Protein AF-A0A2U2XDR8-F1 (afdb_monomer_lite)

pLDDT: mean 77.38, std 15.09, range [33.09, 94.88]

Sequence (139 aa):
MSQQINYYSDNFYGGVTGAGFNPGYSLVNSSISFNIPNNSTIKKAFLFATSKKYMEEASFLDSITIKINGIDLSIGNQHAINNNYIYKRGFSPSDYIEHKTLVKDITYLSSILNQTPITVESTLQPDLPAIMHYYIIIL

Structure (mmCIF, N/CA/C/O backbone):
data_AF-A0A2U2XDR8-F1
#
_entry.id   AF-A0A2U2XDR8-F1
#
loop_
_atom_site.group_PDB
_atom_site.id
_atom_site.type_symbol
_atom_site.label_atom_id
_atom_site.label_alt_id
_atom_site.label_comp_id
_atom_site.label_asym_id
_atom_site.label_entity_id
_atom_site.label_seq_id
_atom_site.pdbx_PDB_ins_code
_atom_site.Cartn_x
_atom_site.Cartn_y
_atom_site.Cartn_z
_atom_site.occupancy
_atom_site.B_iso_or_equiv
_atom_site.auth_seq_id
_atom_site.auth_comp_id
_atom_site.auth_asym_id
_atom_site.auth_atom_id
_atom_site.pdbx_PDB_model_num
ATOM 1 N N . MET A 1 1 ? 5.592 22.488 -1.531 1.00 35.22 1 MET A N 1
ATOM 2 C CA . MET A 1 1 ? 4.726 21.688 -2.426 1.00 35.22 1 MET A CA 1
ATOM 3 C C . MET A 1 1 ? 3.594 21.123 -1.582 1.00 35.22 1 MET A C 1
ATOM 5 O O . MET A 1 1 ? 3.879 20.624 -0.503 1.00 35.22 1 MET A O 1
ATOM 9 N N . SER A 1 2 ? 2.343 21.298 -2.009 1.00 33.09 2 SER A N 1
ATOM 10 C CA . SER A 1 2 ? 1.140 20.873 -1.274 1.00 33.09 2 SER A CA 1
ATOM 11 C C . SER A 1 2 ? 0.863 19.387 -1.531 1.00 33.09 2 SER A C 1
ATOM 13 O O . SER A 1 2 ? 0.807 18.981 -2.691 1.00 33.09 2 SER A O 1
ATOM 15 N N . GLN A 1 3 ? 0.729 18.573 -0.480 1.00 38.81 3 GLN A N 1
ATOM 16 C CA . GLN A 1 3 ? 0.245 17.192 -0.595 1.00 38.81 3 GLN A CA 1
ATOM 17 C C . GLN A 1 3 ? -1.282 17.207 -0.759 1.00 38.81 3 GLN A C 1
ATOM 19 O O . GLN A 1 3 ? -1.992 17.793 0.054 1.00 38.81 3 GLN A O 1
ATOM 24 N N . GLN A 1 4 ? -1.790 16.563 -1.811 1.00 36.84 4 GLN A N 1
ATOM 25 C CA . GLN A 1 4 ? -3.224 16.438 -2.078 1.00 36.84 4 GLN A CA 1
ATOM 26 C C . GLN A 1 4 ? -3.761 15.155 -1.426 1.00 36.84 4 GLN A C 1
ATOM 28 O O . GLN A 1 4 ? -3.324 14.057 -1.770 1.00 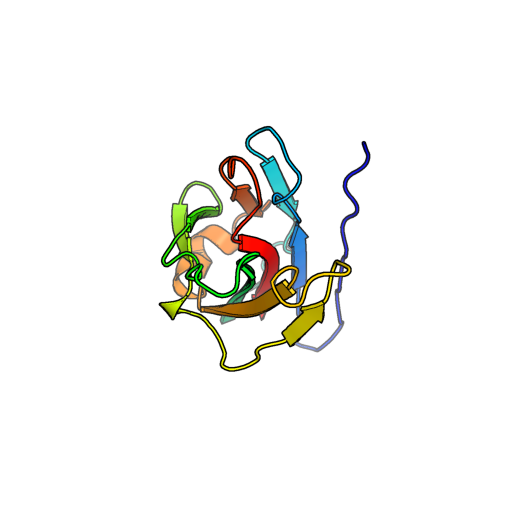36.84 4 GLN A O 1
ATOM 33 N N . ILE A 1 5 ? -4.696 15.294 -0.482 1.00 40.31 5 ILE A N 1
ATOM 34 C CA . ILE A 1 5 ? -5.388 14.168 0.161 1.00 40.31 5 ILE A CA 1
ATOM 35 C C . ILE A 1 5 ? -6.637 13.839 -0.666 1.00 40.31 5 ILE A C 1
ATOM 37 O O . ILE A 1 5 ? -7.537 14.669 -0.783 1.00 40.31 5 ILE A O 1
ATOM 41 N N . ASN A 1 6 ? -6.708 12.627 -1.220 1.00 45.72 6 ASN A N 1
ATOM 42 C CA . ASN A 1 6 ? -7.927 12.095 -1.835 1.00 45.72 6 ASN A CA 1
ATOM 43 C C . ASN A 1 6 ? -8.728 11.358 -0.752 1.00 45.72 6 ASN A C 1
ATOM 45 O O . ASN A 1 6 ? -8.350 10.257 -0.350 1.00 45.72 6 ASN A O 1
ATOM 49 N N . TYR A 1 7 ? -9.793 11.984 -0.248 1.00 43.88 7 TYR A N 1
ATOM 50 C CA . TYR A 1 7 ? -10.683 11.415 0.767 1.00 43.88 7 TYR A CA 1
ATOM 51 C C . TYR A 1 7 ? -11.939 10.841 0.102 1.00 43.88 7 TYR A C 1
ATOM 53 O O . TYR A 1 7 ? -12.652 11.566 -0.589 1.00 43.88 7 TYR A O 1
ATOM 61 N N . TYR A 1 8 ? -12.208 9.553 0.323 1.00 44.12 8 TYR A N 1
ATOM 62 C CA . TYR A 1 8 ? -13.462 8.898 -0.050 1.00 44.12 8 TYR A CA 1
ATOM 63 C C . TYR A 1 8 ? -14.125 8.394 1.236 1.00 44.12 8 TYR A C 1
ATOM 65 O O . TYR A 1 8 ? -13.558 7.558 1.936 1.00 44.12 8 TYR A O 1
ATOM 73 N N . SER A 1 9 ? -15.305 8.924 1.551 1.00 39.94 9 SER A N 1
ATOM 74 C CA . SER A 1 9 ? -16.173 8.439 2.625 1.00 39.94 9 SER A CA 1
ATOM 75 C C . SER A 1 9 ? -17.543 8.212 2.021 1.00 39.94 9 SER A C 1
ATOM 77 O O . SER A 1 9 ? -18.134 9.147 1.478 1.00 39.94 9 SER A O 1
ATOM 79 N N . ASP A 1 10 ? -18.001 6.964 2.052 1.00 37.94 10 ASP A N 1
ATOM 80 C CA . ASP A 1 10 ? -19.303 6.581 1.525 1.00 37.94 10 ASP A CA 1
ATOM 81 C C . ASP A 1 10 ? -20.186 6.129 2.693 1.00 37.94 10 ASP A C 1
ATOM 83 O O . ASP A 1 10 ? -19.825 5.238 3.472 1.00 37.94 10 ASP A O 1
ATOM 87 N N . ASN A 1 11 ? -21.337 6.787 2.848 1.00 36.50 11 ASN A N 1
ATOM 88 C CA . ASN A 1 11 ? -22.275 6.578 3.952 1.00 36.50 11 ASN A CA 1
ATOM 89 C C . ASN A 1 11 ? -23.111 5.307 3.718 1.00 36.50 11 ASN A C 1
ATOM 91 O O . ASN A 1 11 ? -24.315 5.370 3.478 1.00 36.50 11 ASN A O 1
ATOM 95 N N . PHE A 1 12 ? -22.478 4.137 3.799 1.00 36.84 12 PHE A N 1
ATOM 96 C CA . PHE A 1 12 ? -23.172 2.856 3.942 1.00 36.84 12 PHE A CA 1
ATOM 97 C C . PHE A 1 12 ? -23.417 2.564 5.427 1.00 36.84 12 PHE A C 1
ATOM 99 O O . PHE A 1 12 ? -22.576 2.873 6.270 1.00 36.84 12 PHE A O 1
ATOM 106 N N . TYR A 1 13 ? -24.547 1.938 5.772 1.00 37.16 13 TYR A N 1
ATOM 107 C CA . TYR A 1 13 ? -24.776 1.405 7.121 1.00 37.16 13 TYR A CA 1
ATOM 108 C C . TYR A 1 13 ? -23.684 0.367 7.440 1.00 37.16 13 TYR A C 1
ATOM 110 O O . TYR A 1 13 ? -23.736 -0.766 6.969 1.00 37.16 13 TYR A O 1
ATOM 118 N N . GLY A 1 14 ? -22.662 0.789 8.190 1.00 48.56 14 GLY A N 1
ATOM 119 C CA . GLY A 1 14 ? -21.421 0.038 8.408 1.00 48.56 14 GLY A CA 1
ATOM 120 C C . GLY A 1 14 ? -20.143 0.877 8.276 1.00 48.56 14 GLY A C 1
ATOM 121 O O . GLY A 1 14 ? -19.152 0.496 8.874 1.00 48.56 14 GLY A O 1
ATOM 122 N N . GLY A 1 15 ? -20.200 2.027 7.589 1.00 55.78 15 GLY A N 1
ATOM 123 C CA . GLY A 1 15 ? -19.149 3.048 7.493 1.00 55.78 15 GLY A CA 1
ATOM 124 C C . GLY A 1 15 ? -17.847 2.571 6.843 1.00 55.78 15 GLY A C 1
ATOM 125 O O . GLY A 1 15 ? -17.012 1.976 7.510 1.00 55.78 15 GLY A O 1
ATOM 126 N N . VAL A 1 16 ? -17.626 2.894 5.565 1.00 62.06 16 VAL A N 1
ATOM 127 C CA . VAL A 1 16 ? -16.313 2.702 4.925 1.00 62.06 16 VAL A CA 1
ATOM 128 C C . VAL A 1 16 ? -15.502 3.985 5.073 1.00 62.06 16 VAL A C 1
ATOM 130 O O . VAL A 1 16 ? -15.950 5.047 4.643 1.00 62.06 16 VAL A O 1
ATOM 133 N N . THR A 1 17 ? -14.308 3.898 5.660 1.00 71.25 17 THR A N 1
ATOM 134 C CA . THR A 1 17 ? -13.373 5.033 5.755 1.00 71.25 17 THR A CA 1
ATOM 135 C C . THR A 1 17 ? -12.018 4.668 5.165 1.00 71.25 17 THR A C 1
ATOM 137 O O . THR A 1 17 ? -11.615 3.503 5.162 1.00 71.25 17 THR A O 1
ATOM 140 N N . GLY A 1 18 ? -11.302 5.662 4.649 1.00 70.50 18 GLY A N 1
ATOM 141 C CA . GLY A 1 18 ? -9.986 5.448 4.076 1.00 70.50 18 GLY A CA 1
ATOM 142 C C . GLY A 1 18 ? -9.233 6.732 3.775 1.00 70.50 18 GLY A C 1
ATOM 143 O O . GLY A 1 18 ? -9.789 7.831 3.761 1.00 70.50 18 GLY A O 1
ATOM 144 N N . ALA A 1 19 ? -7.938 6.577 3.529 1.00 74.19 19 ALA A N 1
ATOM 145 C CA . ALA A 1 19 ? -7.060 7.666 3.133 1.00 74.19 19 ALA A CA 1
ATOM 146 C C . ALA A 1 19 ? -5.988 7.167 2.169 1.00 74.19 19 ALA A C 1
ATOM 148 O O . ALA A 1 19 ? -5.552 6.015 2.246 1.00 74.19 19 ALA A O 1
ATOM 149 N N . GLY A 1 20 ? -5.573 8.056 1.268 1.00 75.75 20 GLY A N 1
ATOM 150 C CA . GLY A 1 20 ? -4.504 7.820 0.310 1.00 75.75 20 GLY A CA 1
ATOM 151 C C . GLY A 1 20 ? -3.303 8.725 0.549 1.00 75.75 20 GLY A C 1
ATOM 152 O O . GLY A 1 20 ? -3.481 9.910 0.826 1.00 75.75 20 GLY A O 1
ATOM 153 N N . PHE A 1 21 ? -2.088 8.204 0.376 1.00 78.81 21 PHE A N 1
ATOM 154 C CA . PHE A 1 21 ? -0.872 9.016 0.333 1.00 78.81 21 PHE A CA 1
ATOM 155 C C . PHE A 1 21 ? 0.116 8.530 -0.724 1.00 78.81 21 PHE A C 1
ATOM 157 O O . PHE A 1 21 ? 0.230 7.340 -1.022 1.00 78.81 21 PHE A O 1
ATOM 164 N N . ASN A 1 22 ? 0.854 9.474 -1.305 1.00 79.38 22 ASN A N 1
ATOM 165 C CA . ASN A 1 22 ? 1.871 9.186 -2.304 1.00 79.38 22 ASN A CA 1
ATOM 166 C C . ASN A 1 22 ? 3.253 9.647 -1.823 1.00 79.38 22 ASN A C 1
ATOM 168 O O . ASN A 1 22 ? 3.608 10.809 -2.022 1.00 79.38 22 ASN A O 1
ATOM 172 N N . PRO A 1 23 ? 4.054 8.747 -1.235 1.00 73.38 23 PRO A N 1
ATOM 173 C CA . PRO A 1 23 ? 5.402 9.075 -0.796 1.00 73.38 23 PRO A CA 1
ATOM 174 C C . PRO A 1 23 ? 6.432 8.916 -1.915 1.00 73.38 23 PRO A C 1
ATOM 176 O O . PRO A 1 23 ? 7.585 9.287 -1.733 1.00 73.38 23 PRO A O 1
ATOM 179 N N . GLY A 1 24 ? 6.050 8.366 -3.073 1.00 67.75 24 GLY A N 1
ATOM 180 C CA . GLY A 1 24 ? 7.021 7.939 -4.074 1.00 67.75 24 GLY A CA 1
ATOM 181 C C . GLY A 1 24 ? 7.802 9.085 -4.723 1.00 67.75 24 GLY A C 1
ATOM 182 O O . GLY A 1 24 ? 8.871 8.864 -5.268 1.00 67.75 24 GLY A O 1
ATOM 183 N N . TYR A 1 25 ? 7.309 10.318 -4.644 1.00 65.81 25 TYR A N 1
ATOM 184 C CA . TYR A 1 25 ? 8.033 11.494 -5.141 1.00 65.81 25 TYR A CA 1
ATOM 185 C C . TYR A 1 25 ? 8.768 12.267 -4.035 1.00 65.81 25 TYR A C 1
ATOM 187 O O . TYR A 1 25 ? 9.265 13.364 -4.281 1.00 65.81 25 TYR A O 1
ATOM 195 N N . SER A 1 26 ? 8.803 11.739 -2.809 1.00 66.25 26 SER A N 1
ATOM 196 C CA . SER A 1 26 ? 9.442 12.399 -1.674 1.00 66.25 26 SER A CA 1
ATOM 197 C C . SER A 1 26 ? 10.932 12.063 -1.606 1.00 66.25 26 SER A C 1
ATOM 199 O O . SER A 1 26 ? 11.308 10.897 -1.616 1.00 66.25 26 SER A O 1
ATOM 201 N N . LEU A 1 27 ? 11.773 13.092 -1.461 1.00 65.75 27 LEU A N 1
ATOM 202 C CA . LEU A 1 27 ? 13.219 12.958 -1.212 1.00 65.75 27 LEU A CA 1
ATOM 203 C C . LEU A 1 27 ? 13.556 12.709 0.269 1.00 65.75 27 LEU A C 1
ATOM 205 O O . LEU A 1 27 ? 14.721 12.609 0.641 1.00 65.75 27 LEU A O 1
ATOM 209 N N . VAL A 1 28 ? 12.537 12.630 1.123 1.00 73.06 28 VAL A N 1
ATOM 210 C CA . VAL A 1 28 ? 12.649 12.378 2.564 1.00 73.06 28 VAL A CA 1
ATOM 211 C C . VAL A 1 28 ? 11.587 11.371 3.000 1.00 73.06 28 VAL A C 1
ATOM 213 O O . VAL A 1 28 ? 10.601 11.155 2.287 1.00 73.06 28 VAL A O 1
ATOM 216 N N . ASN A 1 29 ? 11.749 10.787 4.189 1.00 80.81 29 ASN A N 1
ATOM 217 C CA . ASN A 1 29 ? 10.674 10.030 4.831 1.00 80.81 29 ASN A CA 1
ATOM 218 C C . ASN A 1 29 ? 9.409 10.890 4.890 1.00 80.81 29 ASN A C 1
ATOM 220 O O . ASN A 1 29 ? 9.471 12.090 5.162 1.00 80.81 29 ASN A O 1
ATOM 224 N N . SER A 1 30 ? 8.265 10.278 4.613 1.00 81.12 30 SER A N 1
ATOM 225 C CA . SER A 1 30 ? 6.995 10.996 4.558 1.00 81.12 30 SER A CA 1
ATOM 226 C C . SER A 1 30 ? 5.933 10.246 5.333 1.00 81.12 30 SER A C 1
ATOM 228 O O . SER A 1 30 ? 5.957 9.016 5.415 1.00 81.12 30 SER A O 1
ATOM 230 N N . SER A 1 31 ? 5.010 11.010 5.903 1.00 84.12 31 SER A N 1
ATOM 231 C CA . SER A 1 31 ? 3.892 10.477 6.654 1.00 84.12 31 SER A CA 1
ATOM 232 C C . SER A 1 31 ? 2.583 11.127 6.238 1.00 84.12 31 SER A C 1
ATOM 234 O O . SER A 1 31 ? 2.549 12.265 5.766 1.00 84.12 31 SER A O 1
ATOM 236 N N . ILE A 1 32 ? 1.502 10.377 6.412 1.00 83.44 32 ILE A N 1
ATOM 237 C CA . ILE A 1 32 ? 0.141 10.898 6.408 1.00 83.44 32 ILE A CA 1
ATOM 238 C C . ILE A 1 32 ? -0.528 10.481 7.710 1.00 83.44 32 ILE A C 1
ATOM 240 O O . ILE A 1 32 ? -0.293 9.377 8.203 1.00 83.44 32 ILE A O 1
ATOM 244 N N . SER A 1 33 ? -1.399 11.338 8.225 1.00 82.56 33 SER A N 1
ATOM 245 C CA . SER A 1 33 ? -2.292 10.989 9.319 1.00 82.56 33 SER A CA 1
ATOM 246 C C . SER A 1 33 ? -3.734 11.132 8.859 1.00 82.56 33 SER A C 1
ATOM 248 O O . SER A 1 33 ? -4.088 12.118 8.212 1.00 82.56 33 SER A O 1
ATOM 250 N N . PHE A 1 34 ? -4.570 10.154 9.191 1.00 78.62 34 PHE A N 1
ATOM 251 C CA . PHE A 1 34 ? -6.005 10.218 8.941 1.00 78.62 34 PHE A CA 1
ATOM 252 C C . PHE A 1 34 ? -6.793 9.773 10.169 1.00 78.62 34 PHE A C 1
ATOM 254 O O . PHE A 1 34 ? -6.333 8.973 10.986 1.00 78.62 34 PHE A O 1
ATOM 261 N N . ASN A 1 35 ? -7.994 10.329 10.301 1.00 78.50 35 ASN A N 1
ATOM 262 C CA . ASN A 1 35 ? -8.858 10.090 11.446 1.00 78.50 35 ASN A CA 1
ATOM 263 C C . ASN A 1 35 ? -9.891 9.017 11.112 1.00 78.50 35 ASN A C 1
ATOM 265 O O . ASN A 1 35 ? -10.558 9.078 10.078 1.00 78.50 35 ASN A O 1
ATOM 269 N N . ILE A 1 36 ? -10.061 8.077 12.033 1.00 73.75 36 ILE A N 1
ATOM 270 C CA . ILE A 1 36 ? -11.240 7.216 12.095 1.00 73.75 36 ILE A CA 1
ATOM 271 C C . ILE A 1 36 ? -12.186 7.821 13.134 1.00 73.75 36 ILE A C 1
ATOM 273 O O . ILE A 1 36 ? -11.716 8.370 14.127 1.00 73.75 36 ILE A O 1
ATOM 277 N N . PRO A 1 37 ? -13.511 7.775 12.947 1.00 72.31 37 PRO A N 1
ATOM 278 C CA . PRO A 1 37 ? -14.433 8.211 13.986 1.00 72.31 37 PRO A CA 1
ATOM 279 C C . PRO A 1 37 ? -14.254 7.407 15.284 1.00 72.31 37 PRO A C 1
ATOM 281 O O . PRO A 1 37 ? -14.114 6.182 15.253 1.00 72.31 37 PRO A O 1
ATOM 284 N N . ASN A 1 38 ? -14.316 8.083 16.432 1.00 69.25 38 ASN A N 1
ATOM 285 C CA . ASN A 1 38 ? -14.265 7.425 17.740 1.00 69.25 38 ASN A CA 1
ATOM 286 C C . ASN A 1 38 ? -15.353 6.344 17.860 1.00 69.25 38 ASN A C 1
ATOM 288 O O . ASN A 1 38 ? -16.470 6.529 17.378 1.00 69.25 38 ASN A O 1
ATOM 292 N N . ASN A 1 39 ? -15.033 5.240 18.542 1.00 69.50 39 ASN A N 1
ATOM 293 C CA . ASN A 1 39 ? -15.905 4.070 18.734 1.00 69.50 39 ASN A CA 1
ATOM 294 C C . ASN A 1 39 ? -16.251 3.281 17.455 1.00 69.50 39 ASN A C 1
ATOM 296 O O . ASN A 1 39 ? -17.111 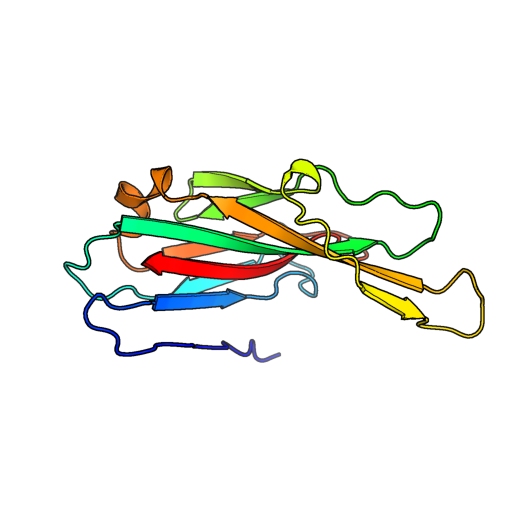2.399 17.498 1.00 69.50 39 ASN A O 1
ATOM 300 N N . SER A 1 40 ? -15.585 3.552 16.327 1.00 71.12 40 SER A N 1
ATOM 301 C CA . SER A 1 40 ? -15.694 2.688 15.147 1.00 71.12 40 SER A CA 1
ATOM 302 C C . SER A 1 40 ? -15.167 1.292 15.471 1.00 71.12 40 SER A C 1
ATOM 304 O O . SER A 1 40 ? -14.124 1.144 16.103 1.00 71.12 40 SER A O 1
ATOM 306 N N . THR A 1 41 ? -15.886 0.258 15.038 1.00 75.19 41 THR A N 1
ATOM 307 C CA . THR A 1 41 ? -15.415 -1.128 15.131 1.00 75.19 41 THR A CA 1
ATOM 308 C C . THR A 1 41 ? -14.883 -1.551 13.774 1.00 75.19 41 THR A C 1
ATOM 310 O O . THR A 1 41 ? -15.662 -1.704 12.839 1.00 75.19 41 THR A O 1
ATOM 313 N N . ILE A 1 42 ? -13.573 -1.763 13.674 1.00 79.38 42 ILE A N 1
ATOM 314 C CA . ILE A 1 42 ? -12.937 -2.245 12.445 1.00 79.38 42 ILE A CA 1
ATOM 315 C C . ILE A 1 42 ? -13.186 -3.744 12.301 1.00 79.38 42 ILE A C 1
ATOM 317 O O . ILE A 1 42 ? -12.702 -4.539 13.111 1.00 79.38 42 ILE A O 1
ATOM 321 N N . LYS A 1 43 ? -13.916 -4.140 11.258 1.00 82.06 43 LYS A N 1
ATOM 322 C CA . LYS A 1 43 ? -14.134 -5.546 10.898 1.00 82.06 43 LYS A CA 1
ATOM 323 C C . LYS A 1 43 ? -13.096 -6.031 9.906 1.00 82.06 43 LYS A C 1
ATOM 325 O O . LYS A 1 43 ? -12.658 -7.176 10.011 1.00 82.06 43 LYS A O 1
ATOM 330 N N . LYS A 1 44 ? -12.730 -5.188 8.937 1.00 86.12 44 LYS A N 1
ATOM 331 C CA . LYS A 1 44 ? -11.668 -5.473 7.967 1.00 86.12 44 LYS A CA 1
ATOM 332 C C . LYS A 1 44 ? -10.871 -4.225 7.642 1.00 86.12 44 LYS A C 1
ATOM 334 O O . LYS A 1 44 ? -11.398 -3.119 7.637 1.00 86.12 44 LYS A O 1
ATOM 339 N N . ALA A 1 45 ? -9.602 -4.421 7.316 1.00 87.50 45 ALA A N 1
ATOM 340 C CA . ALA A 1 45 ? -8.755 -3.357 6.813 1.00 87.50 45 ALA A CA 1
ATOM 341 C C . ALA A 1 45 ? -7.835 -3.886 5.711 1.00 87.50 45 ALA A C 1
ATOM 343 O O . ALA A 1 45 ? -7.217 -4.941 5.852 1.00 87.50 45 ALA A O 1
ATOM 344 N N . PHE A 1 46 ? -7.732 -3.134 4.619 1.00 90.88 46 PHE A N 1
ATOM 345 C CA . PHE A 1 46 ? -6.915 -3.479 3.461 1.00 90.88 46 PHE A CA 1
ATOM 346 C C . PHE A 1 46 ? -5.979 -2.331 3.114 1.00 90.88 46 PHE A C 1
ATOM 348 O O . PHE A 1 46 ? -6.404 -1.178 3.046 1.00 90.88 46 PHE A O 1
ATOM 355 N N . LEU A 1 47 ? -4.718 -2.663 2.851 1.00 90.81 47 LEU A N 1
ATOM 356 C CA . LEU A 1 47 ? -3.746 -1.761 2.255 1.00 90.81 47 LEU A CA 1
ATOM 357 C C . LEU A 1 47 ? -3.639 -2.053 0.761 1.00 90.81 47 LEU A C 1
ATOM 359 O O . LEU A 1 47 ? -3.287 -3.163 0.361 1.00 90.81 47 LEU A O 1
ATOM 363 N N . PHE A 1 48 ? -3.868 -1.030 -0.046 1.00 91.25 48 PHE A N 1
ATOM 364 C CA . PHE A 1 48 ? -3.587 -1.011 -1.470 1.00 91.25 48 PHE A CA 1
ATOM 365 C C . PHE A 1 48 ? -2.316 -0.210 -1.716 1.00 91.25 48 PHE A C 1
ATOM 367 O O . PHE A 1 48 ? -2.113 0.831 -1.094 1.00 91.25 48 PHE A O 1
ATOM 374 N N . ALA A 1 49 ? -1.479 -0.661 -2.642 1.00 90.75 49 ALA A N 1
ATOM 375 C CA . ALA A 1 49 ? -0.345 0.105 -3.143 1.00 90.75 49 ALA A CA 1
ATOM 376 C C . ALA A 1 49 ? -0.182 -0.101 -4.652 1.00 90.75 49 ALA A C 1
ATOM 378 O O . ALA A 1 49 ? -0.681 -1.066 -5.224 1.00 90.75 49 ALA A O 1
ATOM 379 N N . THR A 1 50 ? 0.527 0.800 -5.318 1.00 90.12 50 THR A N 1
ATOM 380 C CA . THR A 1 50 ? 0.949 0.656 -6.716 1.00 90.12 50 THR A CA 1
ATOM 381 C C . THR A 1 50 ? 2.426 0.303 -6.749 1.00 90.12 50 THR A C 1
ATOM 383 O O . THR A 1 50 ? 3.250 1.132 -6.373 1.00 90.12 50 THR A O 1
ATOM 386 N N . SER A 1 51 ? 2.777 -0.879 -7.244 1.00 90.38 51 SER A N 1
ATOM 387 C CA . SER A 1 51 ? 4.162 -1.199 -7.582 1.00 90.38 51 SER A CA 1
ATOM 388 C C . SER A 1 51 ? 4.477 -0.798 -9.018 1.00 90.38 51 SER A C 1
ATOM 390 O O . SER A 1 51 ? 3.601 -0.881 -9.882 1.00 90.38 51 SER A O 1
ATOM 392 N N . LYS A 1 52 ? 5.708 -0.351 -9.270 1.00 88.38 52 LYS A N 1
ATOM 393 C CA . LYS A 1 52 ? 6.188 0.077 -10.584 1.00 88.38 52 LYS A CA 1
ATOM 394 C C . LYS A 1 52 ? 7.549 -0.521 -10.899 1.00 88.38 52 LYS A C 1
ATOM 396 O O . LYS A 1 52 ? 8.401 -0.614 -10.019 1.00 88.38 52 LYS A O 1
ATOM 401 N N . LYS A 1 53 ? 7.775 -0.811 -12.177 1.00 86.75 53 LYS A N 1
ATOM 402 C CA . LYS A 1 53 ? 9.111 -1.009 -12.748 1.00 86.75 53 LYS A CA 1
ATOM 403 C C . LYS A 1 53 ? 9.269 -0.196 -14.031 1.00 86.75 53 LYS A C 1
ATOM 405 O O . LYS A 1 53 ? 8.281 0.081 -14.707 1.00 86.75 53 LYS A O 1
ATOM 410 N N . TYR A 1 54 ? 10.503 0.202 -14.332 1.00 81.88 54 TYR A N 1
ATOM 411 C CA . TYR A 1 54 ? 10.819 1.232 -15.333 1.00 81.88 54 TYR A CA 1
ATOM 412 C C . TYR A 1 54 ? 11.698 0.741 -16.501 1.00 81.88 54 TYR A C 1
ATOM 414 O O . TYR A 1 54 ? 11.905 1.489 -17.448 1.00 81.88 54 TYR A O 1
ATOM 422 N N . MET A 1 55 ? 12.236 -0.487 -16.442 1.00 79.25 55 MET A N 1
ATOM 423 C CA . MET A 1 55 ? 13.014 -1.128 -17.534 1.00 79.25 55 MET A CA 1
ATOM 424 C C . MET A 1 55 ? 12.569 -2.583 -17.749 1.00 79.25 55 MET A C 1
ATOM 426 O O . MET A 1 55 ? 12.125 -3.202 -16.783 1.00 79.25 55 MET A O 1
ATOM 430 N N . GLU A 1 56 ? 12.503 -3.065 -19.000 1.00 77.31 56 GLU A N 1
ATOM 431 C CA . GLU A 1 56 ? 11.815 -4.333 -19.355 1.00 77.31 56 GLU A CA 1
ATOM 432 C C . GLU A 1 56 ? 12.367 -5.497 -18.533 1.00 77.31 56 GLU A C 1
ATOM 434 O O . GLU A 1 56 ? 11.620 -6.257 -17.913 1.00 77.31 56 GLU A O 1
ATOM 439 N N . GLU A 1 57 ? 13.691 -5.489 -18.421 1.00 80.12 57 GLU A N 1
ATOM 440 C CA . GLU A 1 57 ? 14.527 -6.421 -17.674 1.00 80.12 57 GLU A CA 1
ATOM 441 C C . GLU A 1 57 ? 14.503 -6.202 -16.151 1.00 80.12 57 GLU A C 1
ATOM 443 O O . GLU A 1 57 ? 15.000 -7.041 -15.403 1.00 80.12 57 GLU A O 1
ATOM 448 N N . ALA A 1 58 ? 13.932 -5.098 -15.658 1.00 83.75 58 ALA A N 1
ATOM 449 C CA . ALA A 1 58 ? 13.814 -4.866 -14.225 1.00 83.75 58 ALA A CA 1
ATOM 450 C C . ALA A 1 58 ? 12.729 -5.759 -13.605 1.00 83.75 58 ALA A C 1
ATOM 452 O O . ALA A 1 58 ? 11.668 -6.011 -14.187 1.00 83.75 58 ALA A O 1
ATOM 453 N N . SER A 1 59 ? 12.973 -6.180 -12.369 1.00 86.38 59 SER A N 1
ATOM 454 C CA . SER A 1 59 ? 11.979 -6.853 -11.534 1.00 86.38 59 SER A CA 1
ATOM 455 C C . SER A 1 59 ? 11.179 -5.841 -10.718 1.00 86.38 59 SER A C 1
ATOM 457 O O . SER A 1 59 ? 11.658 -4.753 -10.397 1.00 86.38 59 SER A O 1
ATOM 459 N N . PHE A 1 60 ? 9.950 -6.209 -10.358 1.00 87.81 60 PHE A N 1
ATOM 460 C CA . PHE A 1 60 ? 9.228 -5.500 -9.303 1.00 87.81 60 PHE A CA 1
ATOM 461 C C . PHE A 1 60 ? 9.937 -5.695 -7.965 1.00 87.81 60 PHE A C 1
ATOM 463 O O . PHE A 1 60 ? 10.550 -6.735 -7.732 1.00 87.81 60 PHE A O 1
ATOM 470 N N . LEU A 1 61 ? 9.826 -4.708 -7.078 1.00 86.25 61 LEU A N 1
ATOM 471 C CA . LEU A 1 61 ? 10.381 -4.821 -5.737 1.00 86.25 61 LEU A CA 1
ATOM 472 C C . LEU A 1 61 ? 9.618 -5.882 -4.929 1.00 86.25 61 LEU A C 1
ATOM 474 O O . LEU A 1 61 ? 8.392 -5.819 -4.789 1.00 86.25 61 LEU A O 1
ATOM 478 N N . ASP A 1 62 ? 10.356 -6.828 -4.354 1.00 85.81 62 ASP A N 1
ATOM 479 C CA . ASP A 1 62 ? 9.771 -7.930 -3.584 1.00 85.81 62 ASP A CA 1
ATOM 480 C C . ASP A 1 62 ? 9.225 -7.496 -2.221 1.00 85.81 62 ASP A C 1
ATOM 482 O O . ASP A 1 62 ? 8.332 -8.145 -1.683 1.00 85.81 62 ASP A O 1
ATOM 486 N N . SER A 1 63 ? 9.731 -6.401 -1.645 1.00 87.88 63 SER A N 1
ATOM 487 C CA . SER A 1 63 ? 9.225 -5.852 -0.385 1.00 87.88 63 SER A CA 1
ATOM 488 C C . SER A 1 63 ? 9.728 -4.432 -0.125 1.00 87.88 63 SER A C 1
ATOM 490 O O . SER A 1 63 ? 10.910 -4.143 -0.290 1.00 87.88 63 SER A O 1
ATOM 492 N N . ILE A 1 64 ? 8.853 -3.587 0.414 1.00 88.50 64 ILE A N 1
ATOM 493 C CA . ILE A 1 64 ? 9.184 -2.383 1.177 1.00 88.50 64 ILE A CA 1
ATOM 494 C C . ILE A 1 64 ? 8.521 -2.457 2.550 1.00 88.50 64 ILE A C 1
ATOM 496 O O . ILE A 1 64 ? 7.416 -2.984 2.676 1.00 88.50 64 ILE A O 1
ATOM 500 N N . THR A 1 65 ? 9.175 -1.902 3.567 1.00 90.12 65 THR A N 1
ATOM 501 C CA . THR A 1 65 ? 8.586 -1.726 4.897 1.00 90.12 65 THR A CA 1
ATOM 502 C C . THR A 1 65 ? 8.033 -0.314 5.041 1.00 90.12 65 THR A C 1
ATOM 504 O O . THR A 1 65 ? 8.766 0.663 4.886 1.00 90.12 65 THR A O 1
ATOM 507 N N . ILE A 1 66 ? 6.749 -0.216 5.372 1.00 89.62 66 ILE A N 1
ATOM 508 C CA . ILE A 1 66 ? 6.106 1.007 5.863 1.00 89.62 66 ILE A CA 1
ATOM 509 C C . ILE A 1 66 ? 5.767 0.835 7.344 1.00 89.62 66 ILE A C 1
ATOM 511 O O . ILE A 1 66 ? 5.734 -0.292 7.835 1.00 89.62 66 ILE A O 1
ATOM 515 N N . LYS A 1 67 ? 5.478 1.924 8.054 1.00 90.69 67 LYS A N 1
ATOM 516 C CA . LYS A 1 67 ? 4.987 1.866 9.435 1.00 90.69 67 LYS A CA 1
ATOM 517 C C . LYS A 1 67 ? 3.550 2.333 9.515 1.00 90.69 67 LYS A C 1
ATOM 519 O O . LYS A 1 67 ? 3.215 3.356 8.931 1.00 90.69 67 LYS A O 1
ATOM 524 N N . ILE A 1 68 ? 2.719 1.617 10.264 1.00 89.19 68 ILE A N 1
ATOM 525 C CA . ILE A 1 68 ? 1.365 2.048 10.628 1.00 89.19 68 ILE A CA 1
ATOM 526 C C . ILE A 1 68 ? 1.315 2.141 12.149 1.00 89.19 68 ILE A C 1
ATOM 528 O O . ILE A 1 68 ? 1.476 1.127 12.825 1.00 89.19 68 ILE A O 1
ATOM 532 N N . ASN A 1 69 ? 1.145 3.351 12.691 1.00 88.69 69 ASN A N 1
ATOM 533 C CA . ASN A 1 69 ? 1.222 3.626 14.134 1.00 88.69 69 ASN A CA 1
ATOM 534 C C . ASN A 1 69 ? 2.466 2.989 14.792 1.00 88.69 69 ASN A C 1
ATOM 536 O O . ASN A 1 69 ? 2.392 2.393 15.863 1.00 88.69 69 ASN A O 1
ATOM 540 N N . GLY A 1 70 ? 3.615 3.076 14.112 1.00 88.62 70 GLY A N 1
ATOM 541 C CA . GLY A 1 70 ? 4.891 2.522 14.572 1.00 88.62 70 GLY A CA 1
ATOM 542 C C . GLY A 1 70 ? 5.091 1.018 14.342 1.00 88.62 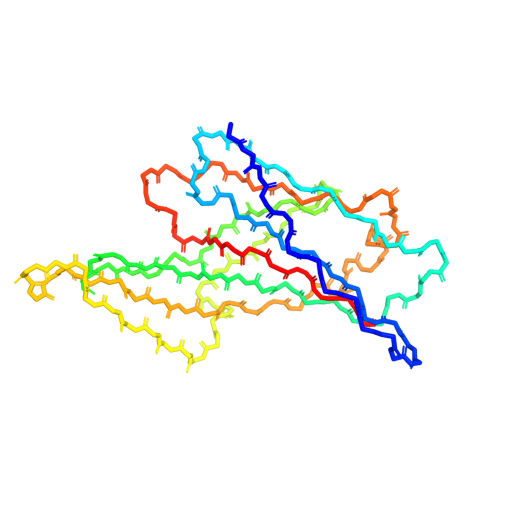70 GLY A C 1
ATOM 543 O O . GLY A 1 70 ? 6.204 0.542 14.551 1.00 88.62 70 GLY A O 1
ATOM 544 N N . ILE A 1 71 ? 4.076 0.273 13.885 1.00 91.44 71 ILE A N 1
ATOM 545 C CA . ILE A 1 71 ? 4.213 -1.150 13.538 1.00 91.44 71 ILE A CA 1
ATOM 546 C C . ILE A 1 71 ? 4.735 -1.298 12.112 1.00 91.44 71 ILE A C 1
ATOM 548 O O . ILE A 1 71 ? 4.125 -0.790 11.170 1.00 91.44 71 ILE A O 1
ATOM 552 N N . ASP A 1 72 ? 5.823 -2.051 11.959 1.00 92.56 72 ASP A N 1
ATOM 553 C CA . ASP A 1 72 ? 6.395 -2.388 10.660 1.00 92.56 72 ASP A CA 1
ATOM 554 C C . ASP A 1 72 ? 5.459 -3.302 9.855 1.00 92.56 72 ASP A C 1
ATOM 556 O O . ASP A 1 72 ? 5.019 -4.366 10.301 1.00 92.56 72 ASP A O 1
ATOM 560 N N . LEU A 1 73 ? 5.192 -2.895 8.619 1.00 92.06 73 LEU A N 1
ATOM 561 C CA . LEU A 1 73 ? 4.384 -3.613 7.653 1.00 92.06 73 LEU A CA 1
ATOM 562 C C . LEU A 1 73 ? 5.145 -3.720 6.331 1.00 92.06 73 LEU A C 1
ATOM 564 O O . LEU A 1 73 ? 5.357 -2.730 5.637 1.00 92.06 73 LEU A O 1
ATOM 568 N N . SER A 1 74 ? 5.499 -4.946 5.950 1.00 92.31 74 SER A N 1
ATOM 569 C CA . SER A 1 74 ? 6.071 -5.232 4.632 1.00 92.31 74 SER A CA 1
ATOM 570 C C . SER A 1 74 ? 4.981 -5.393 3.565 1.00 92.31 74 SER A C 1
ATOM 572 O O . SER A 1 74 ? 3.992 -6.095 3.792 1.00 92.31 74 SER A O 1
ATOM 574 N N . ILE A 1 75 ? 5.161 -4.784 2.396 1.00 91.94 75 ILE A N 1
ATOM 575 C CA . ILE A 1 75 ? 4.330 -4.994 1.202 1.00 91.94 75 ILE A CA 1
ATOM 576 C C . ILE A 1 75 ? 5.217 -5.041 -0.046 1.00 91.94 75 ILE A C 1
ATOM 578 O O . ILE A 1 75 ? 6.224 -4.348 -0.116 1.00 91.94 75 ILE A O 1
ATOM 582 N N . GLY A 1 76 ? 4.861 -5.855 -1.037 1.00 91.69 76 GLY A N 1
ATOM 583 C CA . GLY A 1 76 ? 5.686 -6.073 -2.226 1.00 91.69 76 GLY A CA 1
ATOM 584 C C . GLY A 1 76 ? 5.027 -6.993 -3.245 1.00 91.69 76 GLY A C 1
ATOM 585 O O . GLY A 1 76 ? 3.827 -7.261 -3.147 1.00 91.69 76 GLY A O 1
ATOM 586 N N . ASN A 1 77 ? 5.801 -7.473 -4.218 1.00 91.00 77 ASN A N 1
ATOM 587 C CA . ASN A 1 77 ? 5.308 -8.230 -5.374 1.00 91.00 77 ASN A CA 1
ATOM 588 C C . ASN A 1 77 ? 4.538 -9.525 -5.024 1.00 91.00 77 ASN A C 1
ATOM 590 O O . ASN A 1 77 ? 3.638 -9.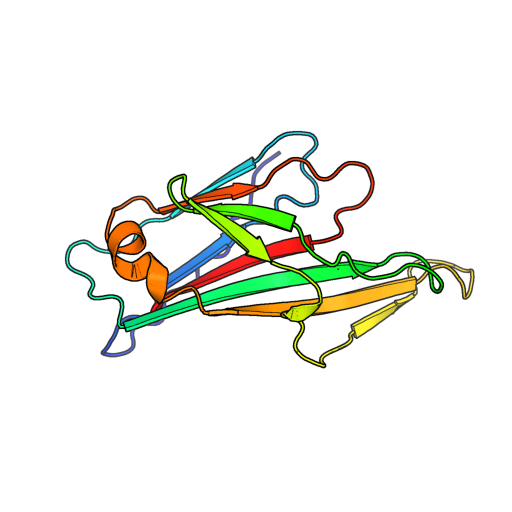913 -5.763 1.00 91.00 77 ASN A O 1
ATOM 594 N N . GLN A 1 78 ? 4.797 -10.154 -3.875 1.00 92.06 78 GLN A N 1
ATOM 595 C CA . GLN A 1 78 ? 4.017 -11.298 -3.372 1.00 92.06 78 GLN A CA 1
ATOM 596 C C . GLN A 1 78 ? 2.552 -10.957 -3.040 1.00 92.06 78 GLN A C 1
ATOM 598 O O . GLN A 1 78 ? 1.727 -11.853 -2.890 1.00 92.06 78 GLN A O 1
ATOM 603 N N . HIS A 1 79 ? 2.229 -9.667 -2.925 1.00 94.88 79 HIS A N 1
ATOM 604 C CA . HIS A 1 79 ? 0.880 -9.150 -2.693 1.00 94.88 79 HIS A CA 1
ATOM 605 C C . HIS A 1 79 ? 0.229 -8.612 -3.977 1.00 94.88 79 HIS A C 1
ATOM 607 O O . HIS A 1 79 ? -0.825 -7.977 -3.908 1.00 94.88 79 HIS A O 1
ATOM 613 N N . ALA A 1 80 ? 0.865 -8.784 -5.140 1.00 92.25 80 ALA A N 1
ATOM 614 C CA . ALA A 1 80 ? 0.334 -8.284 -6.397 1.00 92.25 80 ALA A CA 1
ATOM 615 C C . ALA A 1 80 ? -0.952 -9.025 -6.777 1.00 92.25 80 ALA A C 1
ATOM 617 O O . ALA A 1 80 ? -0.997 -10.255 -6.809 1.00 92.25 80 ALA A O 1
ATOM 618 N N . ILE A 1 81 ? -1.987 -8.268 -7.125 1.00 90.44 81 ILE A N 1
ATOM 619 C CA . ILE A 1 81 ? -3.091 -8.810 -7.911 1.00 90.44 81 ILE A CA 1
ATOM 620 C C . ILE A 1 81 ? -2.648 -8.823 -9.382 1.00 90.44 81 ILE A C 1
ATOM 622 O O . ILE A 1 81 ? -1.879 -7.964 -9.808 1.00 90.44 81 ILE A O 1
ATOM 626 N N . ASN A 1 82 ? -3.069 -9.825 -10.157 1.00 81.44 82 ASN A N 1
ATOM 627 C CA . ASN A 1 82 ? -2.638 -10.029 -11.551 1.00 81.44 82 ASN A CA 1
ATOM 628 C C . ASN A 1 82 ? -3.262 -8.992 -12.514 1.00 81.44 82 ASN A C 1
ATOM 630 O O . ASN A 1 82 ? -3.959 -9.350 -13.461 1.00 81.44 82 ASN A O 1
ATOM 634 N N . ASN A 1 83 ? -3.053 -7.700 -12.252 1.00 80.31 83 ASN A N 1
ATOM 635 C CA . ASN A 1 83 ? -3.598 -6.569 -12.994 1.00 80.31 83 ASN A CA 1
ATOM 636 C C . ASN A 1 83 ? -2.468 -5.674 -13.531 1.00 80.31 83 ASN A C 1
ATOM 638 O O . ASN A 1 83 ? -2.209 -4.571 -13.052 1.00 80.31 83 ASN A O 1
ATOM 642 N N . ASN A 1 84 ? -1.768 -6.155 -14.552 1.00 84.31 84 ASN A N 1
ATOM 643 C CA . ASN A 1 84 ? -0.641 -5.407 -15.096 1.00 84.31 84 ASN A CA 1
ATOM 644 C C . ASN A 1 84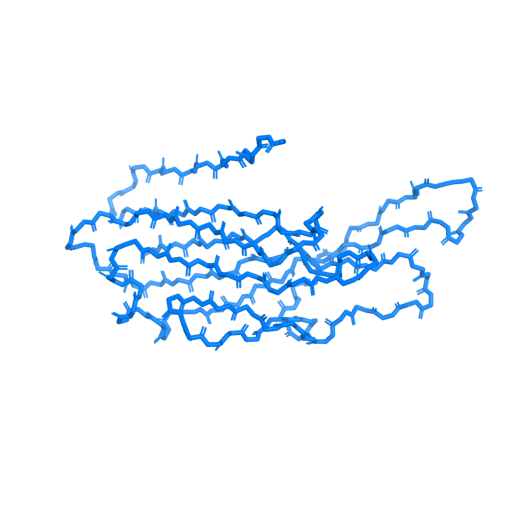 ? -1.158 -4.316 -16.036 1.00 84.31 84 ASN A C 1
ATOM 646 O O . ASN A 1 84 ? -1.918 -4.594 -16.965 1.00 84.31 84 ASN A O 1
ATOM 650 N N . TYR A 1 85 ? -0.713 -3.081 -15.816 1.00 85.00 85 TYR A N 1
ATOM 651 C CA . TYR A 1 85 ? -0.938 -1.972 -16.737 1.00 85.00 85 TYR A CA 1
ATOM 652 C C . TYR A 1 85 ? 0.401 -1.434 -17.226 1.00 85.00 85 TYR A C 1
ATOM 654 O O . TYR A 1 85 ? 1.268 -1.095 -16.422 1.00 85.00 85 TYR A O 1
ATOM 662 N N . ILE A 1 86 ? 0.565 -1.349 -18.544 1.00 85.56 86 ILE A N 1
ATOM 663 C CA . ILE A 1 86 ? 1.790 -0.875 -19.186 1.00 85.56 86 ILE A CA 1
ATOM 664 C C . ILE A 1 86 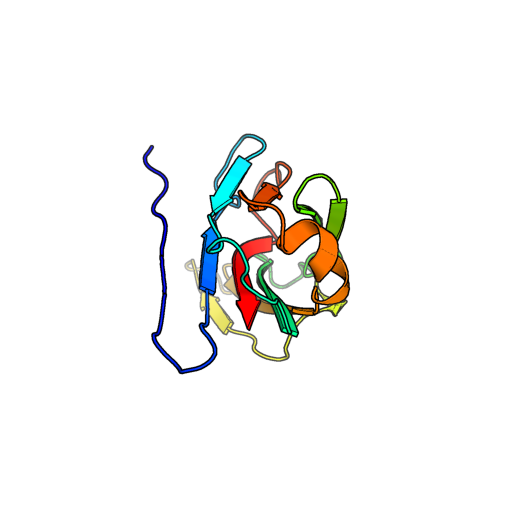? 1.467 0.393 -19.963 1.00 85.56 86 ILE A C 1
ATOM 666 O O . ILE A 1 86 ? 0.521 0.414 -20.750 1.00 85.56 86 ILE A O 1
ATOM 670 N N . TYR A 1 87 ? 2.297 1.423 -19.813 1.00 81.44 87 TYR A N 1
ATOM 671 C CA . TYR A 1 87 ? 2.333 2.518 -20.777 1.00 81.44 87 TYR A CA 1
ATOM 672 C C . TYR A 1 87 ? 3.767 2.838 -21.194 1.00 81.44 87 TYR A C 1
ATOM 674 O O . TYR A 1 87 ? 4.705 2.781 -20.397 1.00 81.44 87 TYR A O 1
ATOM 682 N N . LYS A 1 88 ? 3.935 3.173 -22.476 1.00 78.38 88 LYS A N 1
ATOM 683 C CA . LYS A 1 88 ? 5.216 3.600 -23.047 1.00 78.38 88 LYS A CA 1
ATOM 684 C C . LYS A 1 88 ? 5.459 5.058 -22.671 1.00 78.38 88 LYS A C 1
ATOM 686 O O . LYS A 1 88 ? 4.565 5.887 -22.842 1.00 78.38 88 LYS A O 1
ATOM 691 N N . ARG A 1 89 ? 6.640 5.373 -22.136 1.00 71.62 89 ARG A N 1
ATOM 692 C CA . ARG A 1 89 ? 6.986 6.728 -21.663 1.00 71.62 89 ARG A CA 1
ATOM 693 C C . ARG A 1 89 ? 7.989 7.453 -22.567 1.00 71.62 89 ARG A C 1
ATOM 695 O O . ARG A 1 89 ? 8.328 8.597 -22.280 1.00 71.62 89 ARG A O 1
ATOM 702 N N . GLY A 1 90 ? 8.448 6.827 -23.645 1.00 69.81 90 GLY A N 1
ATOM 703 C CA . GLY A 1 90 ? 9.463 7.403 -24.521 1.00 69.81 90 GLY A CA 1
ATOM 704 C C . GLY A 1 90 ? 9.368 6.929 -25.964 1.00 69.81 90 GLY A C 1
ATOM 705 O O . GLY A 1 90 ? 8.389 6.307 -26.381 1.00 69.81 90 GLY A O 1
ATOM 706 N N . PHE A 1 91 ? 10.403 7.272 -26.727 1.00 67.56 91 PHE A N 1
ATOM 707 C CA . PHE A 1 91 ? 10.521 6.941 -28.147 1.00 67.56 91 PHE A CA 1
ATOM 708 C C . PHE A 1 91 ? 11.199 5.582 -28.375 1.00 67.56 91 PHE A C 1
ATOM 710 O O . PHE A 1 91 ? 11.121 5.050 -29.481 1.00 67.56 91 PHE A O 1
ATOM 717 N N . SER A 1 92 ? 11.838 5.011 -27.345 1.00 68.69 92 SER A N 1
ATOM 718 C CA . SER A 1 92 ? 12.416 3.670 -27.400 1.00 68.69 92 SER A CA 1
ATOM 719 C C . SER A 1 92 ? 11.415 2.609 -26.920 1.00 68.69 92 SER A C 1
ATOM 721 O O . SER A 1 92 ? 10.698 2.844 -25.945 1.00 68.69 92 SER A O 1
ATOM 723 N N . PRO A 1 93 ? 11.387 1.405 -27.524 1.00 64.06 93 PRO A N 1
ATOM 724 C CA . PRO A 1 93 ? 10.656 0.254 -26.989 1.00 64.06 93 PRO A CA 1
ATOM 725 C C . PRO A 1 93 ? 11.034 -0.107 -25.543 1.00 64.06 93 PRO A C 1
ATOM 727 O O . PRO A 1 93 ? 10.192 -0.637 -24.825 1.00 64.06 93 PRO A O 1
ATOM 730 N N . SER A 1 94 ? 12.258 0.224 -25.114 1.00 67.38 94 SER A N 1
ATOM 731 C CA . SER A 1 94 ? 12.761 0.001 -23.751 1.00 67.38 94 SER A CA 1
ATOM 732 C C . SER A 1 94 ? 12.221 0.996 -22.713 1.00 67.38 94 SER A C 1
ATOM 734 O O . SER A 1 94 ? 12.344 0.753 -21.514 1.00 67.38 94 SER A O 1
ATOM 736 N N . ASP A 1 95 ? 11.620 2.108 -23.152 1.00 71.50 95 ASP A N 1
ATOM 737 C CA . ASP A 1 95 ? 11.069 3.147 -22.278 1.00 71.50 95 ASP A CA 1
ATOM 738 C C . ASP A 1 95 ? 9.613 2.819 -21.922 1.00 71.50 95 ASP A C 1
ATOM 740 O O . ASP A 1 95 ? 8.656 3.375 -22.478 1.00 71.50 95 ASP A O 1
ATOM 744 N N . TYR A 1 96 ? 9.425 1.907 -20.978 1.00 78.56 96 TYR A N 1
ATOM 745 C CA . TYR A 1 96 ? 8.108 1.482 -20.501 1.00 78.56 96 TYR A CA 1
ATOM 746 C C . TYR A 1 96 ? 8.013 1.627 -18.980 1.00 78.56 96 TYR A C 1
ATOM 748 O O . TYR A 1 96 ? 9.006 1.578 -18.254 1.00 78.56 96 TYR A O 1
ATOM 756 N N . ILE A 1 97 ? 6.798 1.837 -18.488 1.00 84.75 97 ILE A N 1
ATOM 757 C CA . ILE A 1 97 ? 6.497 1.678 -17.072 1.00 84.75 97 ILE A CA 1
ATOM 758 C C . ILE A 1 97 ? 5.399 0.636 -16.969 1.00 84.75 97 ILE A C 1
ATOM 760 O O . ILE A 1 97 ? 4.326 0.793 -17.556 1.00 84.75 97 ILE A O 1
ATOM 764 N N . GLU A 1 98 ? 5.674 -0.421 -16.214 1.00 88.62 98 GLU A N 1
ATOM 765 C CA . GLU A 1 98 ? 4.675 -1.413 -15.840 1.00 88.62 98 GLU A CA 1
ATOM 766 C C . GLU A 1 98 ? 4.252 -1.181 -14.396 1.00 88.62 98 GLU A C 1
ATOM 768 O O . GLU A 1 98 ? 5.079 -0.978 -13.505 1.00 88.62 98 GLU A O 1
ATOM 773 N N . HIS A 1 99 ? 2.944 -1.214 -14.186 1.00 89.69 99 HIS A N 1
ATOM 774 C CA . HIS A 1 99 ? 2.292 -1.043 -12.906 1.00 89.69 99 HIS A CA 1
ATOM 775 C C . HIS A 1 99 ? 1.582 -2.324 -12.502 1.00 89.69 99 HIS A C 1
ATOM 777 O O . HIS A 1 99 ? 0.964 -2.981 -13.339 1.00 89.69 99 HIS A O 1
ATOM 783 N N . LYS A 1 100 ? 1.591 -2.601 -11.200 1.00 92.00 100 LYS A N 1
ATOM 784 C CA . LYS A 1 100 ? 0.741 -3.613 -10.567 1.00 92.00 100 LYS A CA 1
ATOM 785 C C . LYS A 1 100 ? 0.110 -3.047 -9.313 1.00 92.00 100 LYS A C 1
ATOM 787 O O . LYS A 1 100 ? 0.735 -2.255 -8.602 1.00 92.00 100 LYS A O 1
ATOM 792 N N . THR A 1 101 ? -1.110 -3.465 -9.012 1.00 92.75 101 THR A N 1
ATOM 793 C CA . THR A 1 101 ? -1.715 -3.174 -7.714 1.00 92.75 101 THR A CA 1
ATOM 794 C C . THR A 1 101 ? -1.298 -4.248 -6.721 1.00 92.75 101 THR A C 1
ATOM 796 O O . THR A 1 101 ? -1.401 -5.439 -6.995 1.00 92.75 101 THR A O 1
ATOM 799 N N . LEU A 1 102 ? -0.832 -3.821 -5.556 1.00 93.31 102 LEU A N 1
ATOM 800 C CA . LEU A 1 102 ? -0.570 -4.673 -4.407 1.00 93.31 102 LEU A CA 1
ATOM 801 C C . LEU A 1 102 ? -1.748 -4.554 -3.445 1.00 93.31 102 LEU A C 1
ATOM 803 O O . LEU A 1 102 ? -2.206 -3.438 -3.195 1.00 93.31 102 LEU A O 1
ATOM 807 N N . VAL A 1 103 ? -2.214 -5.673 -2.895 1.00 94.75 103 VAL A N 1
ATOM 808 C CA . VAL A 1 103 ? -3.282 -5.699 -1.890 1.00 94.75 103 VAL A CA 1
ATOM 809 C C . VAL A 1 103 ? -2.849 -6.565 -0.720 1.00 94.75 103 VAL A C 1
ATOM 811 O O . VAL A 1 103 ? -2.537 -7.742 -0.888 1.00 94.75 103 VAL A O 1
ATOM 814 N N . LYS A 1 104 ? -2.849 -5.991 0.482 1.00 94.25 104 LYS A N 1
ATOM 815 C CA . LYS A 1 104 ? -2.522 -6.700 1.718 1.00 94.25 104 LYS A CA 1
ATOM 816 C C . LYS A 1 104 ? -3.651 -6.559 2.732 1.00 94.25 104 LYS A C 1
ATOM 818 O O . LYS A 1 104 ? -4.079 -5.446 3.031 1.00 94.25 104 LYS A O 1
ATOM 823 N N . ASP A 1 105 ? -4.104 -7.684 3.278 1.00 93.06 105 ASP A N 1
ATOM 824 C CA . ASP A 1 105 ? -4.988 -7.693 4.444 1.00 93.06 105 ASP A CA 1
ATOM 825 C C . ASP A 1 105 ? -4.193 -7.249 5.682 1.00 93.06 105 ASP A C 1
ATOM 827 O O . ASP A 1 105 ? -3.158 -7.830 6.023 1.00 93.06 105 ASP A O 1
ATOM 831 N N . ILE A 1 106 ? -4.667 -6.183 6.325 1.00 92.75 106 ILE A N 1
ATOM 832 C CA . ILE A 1 106 ? -4.080 -5.598 7.534 1.00 92.75 106 ILE A CA 1
ATOM 833 C C . ILE A 1 106 ? -5.072 -5.603 8.703 1.00 92.75 106 ILE A C 1
ATOM 835 O O . ILE A 1 106 ? -4.877 -4.898 9.690 1.00 92.75 106 ILE A O 1
ATOM 839 N N . THR A 1 107 ? -6.129 -6.416 8.629 1.00 90.62 107 THR A N 1
ATOM 840 C CA . THR A 1 107 ? -7.175 -6.523 9.662 1.00 90.62 107 THR A CA 1
ATOM 841 C C . THR A 1 107 ? -6.606 -6.915 11.026 1.00 90.62 107 THR A C 1
ATOM 843 O O . THR A 1 107 ? -7.117 -6.491 12.061 1.00 90.62 107 THR A O 1
ATOM 846 N N . TYR A 1 108 ? -5.507 -7.674 11.046 1.00 88.81 108 TYR A N 1
ATOM 847 C CA . TYR A 1 108 ? -4.802 -8.049 12.276 1.00 88.81 108 TYR A CA 1
ATOM 848 C C . TYR A 1 108 ? -4.234 -6.842 13.049 1.00 88.81 108 TYR A C 1
ATOM 850 O O . TYR A 1 108 ? -3.922 -6.969 14.230 1.00 88.81 108 TYR A O 1
ATOM 858 N N . LEU A 1 109 ? -4.136 -5.669 12.413 1.00 86.38 109 LEU A N 1
ATOM 859 C CA . LEU A 1 109 ? -3.755 -4.404 13.042 1.00 86.38 109 LEU A CA 1
ATOM 860 C C . LEU A 1 109 ? -4.952 -3.662 13.667 1.00 86.38 109 LEU A C 1
ATOM 862 O O . LEU A 1 109 ? -4.793 -2.540 14.132 1.00 86.38 109 LEU A O 1
ATOM 866 N N . SER A 1 110 ? -6.159 -4.236 13.702 1.00 79.62 110 SER A N 1
ATOM 867 C CA . SER A 1 110 ? -7.375 -3.549 14.178 1.00 79.62 110 SER A CA 1
ATOM 868 C C . SER A 1 110 ? -7.235 -2.899 15.561 1.00 79.62 110 SER A C 1
ATOM 870 O O . SER A 1 110 ? -7.748 -1.803 15.773 1.00 79.62 110 SER A O 1
ATOM 872 N N . SER A 1 111 ? -6.486 -3.508 16.484 1.00 78.19 111 SER A N 1
ATOM 873 C CA . SER A 1 111 ? -6.238 -2.955 17.823 1.00 78.19 111 SER A CA 1
ATOM 874 C C . SER A 1 111 ? -5.504 -1.609 17.805 1.00 78.19 111 SER A C 1
ATOM 876 O O . SER A 1 111 ? -5.832 -0.735 18.606 1.00 78.19 111 SER A O 1
ATOM 878 N N . ILE A 1 112 ? -4.554 -1.420 16.882 1.00 77.06 112 ILE A N 1
ATOM 879 C CA . ILE A 1 112 ? -3.839 -0.147 16.704 1.00 77.06 112 ILE A CA 1
ATOM 880 C C . ILE A 1 112 ? -4.550 0.797 15.739 1.00 77.06 112 ILE A C 1
ATOM 882 O O . ILE A 1 112 ? -4.418 2.008 15.875 1.00 77.06 112 ILE A O 1
ATOM 886 N N . LEU A 1 113 ? -5.315 0.266 14.782 1.00 75.44 113 LEU A N 1
ATOM 887 C CA . LEU A 1 113 ? -6.101 1.074 13.852 1.00 75.44 113 LEU A CA 1
ATOM 888 C C . LEU A 1 113 ? -7.297 1.730 14.562 1.00 75.44 113 LEU A C 1
ATOM 890 O O . LEU A 1 113 ? -7.715 2.805 14.164 1.00 75.44 113 LEU A O 1
ATOM 894 N N . ASN A 1 114 ? -7.805 1.160 15.659 1.00 73.69 114 ASN A N 1
ATOM 895 C CA . ASN A 1 114 ? -8.828 1.801 16.497 1.00 73.69 114 ASN A CA 1
ATOM 896 C C . ASN A 1 114 ? -8.305 3.023 17.287 1.00 73.69 114 ASN A C 1
ATOM 898 O O . ASN A 1 114 ? -9.090 3.689 17.963 1.00 73.69 114 ASN A O 1
ATOM 902 N N . GLN A 1 115 ? -7.000 3.319 17.232 1.00 74.62 115 GLN A N 1
ATOM 903 C CA . GLN A 1 115 ? -6.397 4.494 17.860 1.00 74.62 115 GLN A CA 1
ATOM 904 C C . GLN A 1 115 ? -6.244 5.617 16.833 1.00 74.62 115 GLN A C 1
ATOM 906 O O . GLN A 1 115 ? -5.601 5.457 15.796 1.00 74.62 115 GLN A O 1
ATOM 911 N N . THR A 1 116 ? -6.832 6.771 17.131 1.00 77.50 116 THR A N 1
ATOM 912 C CA . THR A 1 116 ? -6.821 7.937 16.244 1.00 77.50 116 THR A CA 1
ATOM 913 C C . THR A 1 116 ? -5.781 8.962 16.708 1.00 77.50 116 THR A C 1
ATOM 915 O O . THR A 1 116 ? -5.764 9.271 17.903 1.00 77.50 116 THR A O 1
ATOM 918 N N . PRO A 1 117 ? -4.983 9.558 15.802 1.00 82.19 117 PRO A N 1
ATOM 919 C CA . PRO A 1 117 ? -4.981 9.341 14.352 1.00 82.19 117 PRO A CA 1
ATOM 920 C C . PRO A 1 117 ? -4.219 8.069 13.944 1.00 82.19 117 PRO A C 1
ATOM 922 O O . PRO A 1 117 ? -3.250 7.689 14.599 1.00 82.19 117 PRO A O 1
ATOM 925 N N . ILE A 1 118 ? -4.592 7.464 12.810 1.00 84.00 118 ILE A N 1
ATOM 926 C CA . ILE A 1 118 ? -3.709 6.496 12.150 1.00 84.00 118 ILE A CA 1
ATOM 927 C C . ILE A 1 118 ? -2.659 7.273 11.383 1.00 84.00 118 ILE A C 1
ATOM 929 O O . ILE A 1 118 ? -2.989 8.042 10.481 1.00 84.00 118 ILE A O 1
ATOM 933 N N . THR A 1 119 ? -1.401 7.026 11.715 1.00 87.00 119 THR A N 1
ATOM 934 C CA . THR A 1 119 ? -0.244 7.573 11.018 1.00 87.00 119 THR A CA 1
ATOM 935 C C . THR A 1 119 ? 0.414 6.478 10.202 1.00 87.00 119 THR A C 1
ATOM 937 O O . THR A 1 119 ? 0.774 5.428 10.737 1.00 87.00 119 THR A O 1
ATOM 940 N N . VAL A 1 120 ? 0.570 6.727 8.905 1.00 85.69 120 VAL A N 1
ATOM 941 C CA . VAL A 1 120 ? 1.329 5.858 8.010 1.00 85.69 120 VAL A CA 1
ATOM 942 C C . VAL A 1 120 ? 2.612 6.561 7.622 1.00 85.69 120 VAL A C 1
ATOM 944 O O . VAL A 1 120 ? 2.565 7.693 7.148 1.00 85.69 120 VAL A O 1
ATOM 947 N N . GLU A 1 121 ? 3.742 5.890 7.801 1.00 87.94 121 GLU A N 1
ATOM 948 C CA . GLU A 1 121 ? 5.069 6.395 7.468 1.00 87.94 121 GLU A CA 1
ATOM 949 C C . GLU A 1 121 ? 5.684 5.515 6.383 1.00 87.94 121 GLU A C 1
ATOM 951 O O . GLU A 1 121 ? 5.725 4.290 6.502 1.00 87.94 121 GLU A O 1
ATOM 956 N N . SER A 1 122 ? 6.191 6.139 5.326 1.00 84.81 122 SER A N 1
ATOM 957 C CA . SER A 1 122 ? 6.995 5.468 4.309 1.00 84.81 122 SER A CA 1
ATOM 958 C C . SER A 1 122 ? 8.427 5.956 4.402 1.00 84.81 122 SER A C 1
ATOM 960 O O . SER A 1 122 ? 8.688 7.161 4.492 1.00 84.81 122 SER A O 1
ATOM 962 N N . THR A 1 123 ? 9.357 5.012 4.310 1.00 81.19 123 THR A N 1
ATOM 963 C CA . THR A 1 123 ? 10.770 5.324 4.128 1.00 81.19 123 THR A CA 1
ATOM 964 C C . THR A 1 123 ? 11.010 5.957 2.760 1.00 81.19 123 THR A C 1
ATOM 966 O O . THR A 1 123 ? 10.232 5.771 1.814 1.00 81.19 123 THR A O 1
ATOM 969 N N . LEU A 1 124 ? 12.094 6.728 2.676 1.00 79.56 124 LEU A N 1
ATOM 970 C CA . LEU A 1 124 ? 12.658 7.194 1.418 1.00 79.56 124 LEU A CA 1
ATOM 971 C C . LEU A 1 124 ? 12.935 6.001 0.493 1.00 79.56 124 LEU A C 1
ATOM 973 O O . LEU A 1 124 ? 13.612 5.049 0.877 1.00 79.56 124 LEU A O 1
ATOM 977 N N . GLN A 1 125 ? 12.449 6.098 -0.741 1.00 76.69 125 GLN A N 1
ATOM 978 C CA . GLN A 1 125 ? 12.842 5.223 -1.839 1.00 76.69 125 GLN A CA 1
ATOM 979 C C . GLN A 1 125 ? 13.776 6.026 -2.750 1.00 76.69 125 GLN A C 1
ATOM 981 O O . GLN A 1 125 ? 13.285 6.928 -3.431 1.00 76.69 125 GLN A O 1
ATOM 986 N N . PRO A 1 126 ? 15.101 5.782 -2.723 1.00 64.50 126 PRO A N 1
ATOM 987 C CA . PRO A 1 126 ? 16.019 6.476 -3.618 1.00 64.50 126 PRO A CA 1
ATOM 988 C C . PRO A 1 126 ? 15.668 6.192 -5.088 1.00 64.50 126 PRO A C 1
ATOM 990 O O . PRO A 1 126 ? 15.092 5.156 -5.418 1.00 64.50 126 PRO A O 1
ATOM 993 N N . ASP A 1 127 ? 16.017 7.138 -5.958 1.00 67.19 127 ASP A N 1
ATOM 994 C CA . ASP A 1 127 ? 15.832 7.089 -7.413 1.00 67.19 127 ASP A CA 1
ATOM 995 C C . ASP A 1 127 ? 14.372 7.151 -7.892 1.00 67.19 127 ASP A C 1
ATOM 997 O O . ASP A 1 127 ? 13.776 8.229 -7.982 1.00 67.19 127 ASP A O 1
ATOM 1001 N N . LEU A 1 128 ? 13.807 6.002 -8.264 1.00 68.62 128 LEU A N 1
ATOM 1002 C CA . LEU A 1 128 ? 12.469 5.867 -8.817 1.00 68.62 128 LEU A CA 1
ATOM 1003 C C . LEU A 1 128 ? 11.633 4.998 -7.872 1.00 68.62 128 LEU A C 1
ATOM 1005 O O . LEU A 1 128 ? 11.989 3.846 -7.626 1.00 68.62 128 LEU A O 1
ATOM 1009 N N . PRO A 1 129 ? 10.504 5.505 -7.359 1.00 69.38 129 PRO A N 1
ATOM 1010 C CA . PRO A 1 129 ? 9.710 4.790 -6.370 1.00 69.38 129 PRO A CA 1
ATOM 1011 C C . PRO A 1 129 ? 9.136 3.495 -6.942 1.00 69.38 129 PRO A C 1
ATOM 1013 O O . PRO A 1 129 ? 8.263 3.509 -7.816 1.00 69.38 129 PRO A O 1
ATOM 1016 N N . ALA A 1 130 ? 9.593 2.371 -6.402 1.00 78.94 130 ALA A N 1
ATOM 1017 C CA . ALA A 1 130 ? 9.137 1.048 -6.796 1.00 78.94 130 ALA A CA 1
ATOM 1018 C C . ALA A 1 130 ? 7.752 0.714 -6.224 1.00 78.94 130 ALA A C 1
ATOM 1020 O O . ALA A 1 130 ? 7.046 -0.120 -6.791 1.00 78.94 130 ALA A O 1
ATOM 1021 N N . ILE A 1 131 ? 7.345 1.349 -5.115 1.00 82.12 131 ILE A N 1
ATOM 1022 C CA . ILE A 1 131 ? 6.012 1.204 -4.514 1.00 82.12 131 ILE A CA 1
ATOM 1023 C C . ILE A 1 131 ? 5.492 2.579 -4.073 1.00 82.12 131 ILE A C 1
ATOM 1025 O O . ILE A 1 131 ? 6.132 3.298 -3.312 1.00 82.12 131 ILE A O 1
ATOM 1029 N N . MET A 1 132 ? 4.314 2.975 -4.547 1.00 81.94 132 MET A N 1
ATOM 1030 C CA . MET A 1 132 ? 3.708 4.275 -4.253 1.00 81.94 132 MET A CA 1
ATOM 1031 C C . MET A 1 132 ? 2.181 4.218 -4.249 1.00 81.94 132 MET A C 1
ATOM 1033 O O . MET A 1 132 ? 1.607 3.179 -4.537 1.00 81.94 132 MET A O 1
ATOM 1037 N N . HIS A 1 133 ? 1.521 5.345 -3.970 1.00 83.56 133 HIS A N 1
ATOM 1038 C CA . HIS A 1 133 ? 0.060 5.437 -3.856 1.00 83.56 133 HIS A CA 1
ATOM 1039 C C . HIS A 1 133 ? -0.514 4.394 -2.890 1.00 83.56 133 HIS A C 1
ATOM 1041 O O . HIS A 1 133 ? -1.164 3.430 -3.296 1.00 83.56 133 HIS A O 1
ATOM 1047 N N . TYR A 1 134 ? -0.240 4.585 -1.610 1.00 83.25 134 TYR A N 1
ATOM 1048 C CA . TYR A 1 134 ? -0.799 3.751 -0.564 1.00 83.25 134 TYR A CA 1
ATOM 1049 C C . TYR A 1 134 ? -2.217 4.217 -0.251 1.00 83.25 134 TYR A C 1
ATOM 1051 O O . TYR A 1 134 ? -2.415 5.404 0.000 1.00 83.25 134 TYR A O 1
ATOM 1059 N N . TYR A 1 135 ? -3.178 3.299 -0.235 1.00 84.69 135 TYR A N 1
ATOM 1060 C CA . TYR A 1 135 ? -4.546 3.555 0.206 1.00 84.69 135 TYR A CA 1
ATOM 1061 C C . TYR A 1 135 ? -4.936 2.537 1.263 1.00 84.69 135 TYR A C 1
ATOM 1063 O O . TYR A 1 135 ? -4.814 1.337 1.033 1.00 84.69 135 TYR A O 1
ATOM 1071 N N . ILE A 1 136 ? -5.421 3.004 2.407 1.00 83.12 136 ILE A N 1
ATOM 1072 C CA . ILE A 1 136 ? -6.006 2.130 3.423 1.00 83.12 136 ILE A CA 1
ATOM 1073 C C . ILE A 1 136 ? -7.521 2.247 3.327 1.00 83.12 136 ILE A C 1
ATOM 1075 O O . ILE A 1 136 ? -8.045 3.357 3.357 1.00 83.12 136 ILE A O 1
ATOM 1079 N N . ILE A 1 137 ? -8.204 1.108 3.213 1.00 83.06 137 ILE A N 1
ATOM 1080 C CA . ILE A 1 137 ? -9.666 1.002 3.268 1.00 83.06 137 ILE A CA 1
ATOM 1081 C C . ILE A 1 137 ? -10.037 0.205 4.511 1.00 83.06 137 ILE A C 1
ATOM 1083 O O . ILE A 1 137 ? -9.492 -0.876 4.737 1.00 83.06 137 ILE A O 1
ATOM 1087 N N . ILE A 1 138 ? -10.968 0.734 5.297 1.00 80.56 138 ILE A N 1
ATOM 1088 C CA . ILE A 1 138 ? -11.441 0.167 6.559 1.00 80.56 138 ILE A CA 1
ATOM 1089 C C . ILE A 1 138 ? -12.952 -0.035 6.467 1.00 80.56 138 ILE A C 1
ATOM 1091 O O . ILE A 1 138 ? -13.667 0.877 6.045 1.00 80.56 138 ILE A O 1
ATOM 1095 N N . LEU A 1 139 ? -13.397 -1.240 6.836 1.00 79.00 139 LEU A N 1
ATOM 1096 C CA . LEU A 1 139 ? -14.771 -1.753 6.771 1.00 79.00 139 LEU A CA 1
ATOM 1097 C C . LEU A 1 139 ? -15.238 -2.274 8.137 1.00 79.00 139 LEU A C 1
ATOM 1099 O O . LEU A 1 139 ? -14.371 -2.749 8.914 1.00 79.00 139 LEU A O 1
#

Foldseek 3Di:
DDWDKDWDWDPDPLTKGKTKGWCQPPQFKDKDWDWDDAPRQFPWKKKKKKFKDFFPPDDQAAWFWKDKLRDTDIWTDVQWDPDWDKDADDPDPGGMMIITMGMDTPSVCRVVVSDPTTMMIGGDDPDGRRMTIIMMITD

Organism: NCBI:txid2100725

Secondary structure (DSSP, 8-state):
-PPPP----B--TT-BEEEEE--TT-SS-EEEEEPPPTT---S-EEEEEEEEE-STTPPPPS-EEEEETTEEEEESGGGB-S--EEEE-SSSTT-EEEEEEEEEE-GGGHHHHTSSSEEEEE----SS-SEEEEEEEE-

Radius of gyration: 15.99 Å; chains: 1; bounding box: 41×33×47 Å